Protein AF-A0A3B0WUU1-F1 (afdb_monomer_lite)

Structure (mmCIF, N/CA/C/O backbone):
data_AF-A0A3B0WUU1-F1
#
_entry.id   AF-A0A3B0WUU1-F1
#
loop_
_atom_site.group_PDB
_atom_site.id
_atom_site.type_symbol
_atom_site.label_atom_id
_atom_site.label_alt_id
_atom_site.label_comp_id
_atom_site.label_asym_id
_atom_site.label_entity_id
_atom_site.label_seq_id
_atom_site.pdbx_PDB_ins_code
_atom_site.Cartn_x
_atom_site.Cartn_y
_atom_site.Cartn_z
_atom_site.occupancy
_atom_site.B_iso_or_equiv
_atom_site.auth_seq_id
_atom_site.auth_comp_id
_atom_site.auth_asym_id
_atom_site.auth_atom_id
_atom_site.pdbx_PDB_model_num
ATOM 1 N N . MET A 1 1 ? 50.702 0.657 -38.580 1.00 38.56 1 MET A N 1
ATOM 2 C CA . MET A 1 1 ? 49.258 0.958 -38.664 1.00 38.56 1 MET A CA 1
ATOM 3 C C . MET A 1 1 ? 48.581 -0.228 -39.331 1.00 38.56 1 MET A C 1
ATOM 5 O O . MET A 1 1 ? 48.790 -0.427 -40.517 1.00 38.56 1 MET A O 1
ATOM 9 N N . ALA A 1 2 ? 47.889 -1.072 -38.565 1.00 33.62 2 ALA A N 1
ATOM 10 C CA . ALA A 1 2 ? 47.258 -2.291 -39.070 1.00 33.62 2 ALA A CA 1
ATOM 11 C C . ALA A 1 2 ? 45.758 -2.237 -38.767 1.00 33.62 2 ALA A C 1
ATOM 13 O O . ALA A 1 2 ? 45.354 -2.292 -37.608 1.00 33.62 2 ALA A O 1
ATOM 14 N N . ASN A 1 3 ? 44.953 -2.089 -39.818 1.00 37.38 3 ASN A N 1
ATOM 15 C CA . ASN A 1 3 ? 43.499 -2.184 -39.768 1.00 37.38 3 ASN A CA 1
ATOM 16 C C . ASN A 1 3 ? 43.127 -3.660 -39.957 1.00 37.38 3 ASN A C 1
ATOM 18 O O . ASN A 1 3 ? 43.369 -4.219 -41.024 1.00 37.38 3 ASN A O 1
ATOM 22 N N . THR A 1 4 ? 42.566 -4.299 -38.931 1.00 36.41 4 THR A N 1
ATOM 23 C CA . THR A 1 4 ? 41.996 -5.651 -39.032 1.00 36.41 4 THR A CA 1
ATOM 24 C C . THR A 1 4 ? 40.506 -5.579 -38.724 1.00 36.41 4 THR A C 1
ATOM 26 O O . THR A 1 4 ? 40.070 -5.597 -37.576 1.00 36.41 4 THR A O 1
ATOM 29 N N . THR A 1 5 ? 39.700 -5.464 -39.774 1.00 40.75 5 THR A N 1
ATOM 30 C CA . THR A 1 5 ? 38.253 -5.665 -39.718 1.00 40.75 5 THR A CA 1
ATOM 31 C C . THR A 1 5 ? 37.976 -7.159 -39.560 1.00 40.75 5 THR A C 1
ATOM 33 O O . THR A 1 5 ? 38.035 -7.926 -40.518 1.00 40.75 5 THR A O 1
ATOM 36 N N . LYS A 1 6 ? 37.679 -7.592 -38.330 1.00 39.88 6 LYS A N 1
ATOM 37 C CA . LYS A 1 6 ? 37.061 -8.899 -38.075 1.00 39.88 6 LYS A CA 1
ATOM 38 C C . LYS A 1 6 ? 35.627 -8.864 -38.605 1.00 39.88 6 LYS A C 1
ATOM 40 O O . LYS A 1 6 ? 34.750 -8.279 -37.978 1.00 39.88 6 LYS A O 1
ATOM 45 N N . LYS A 1 7 ? 35.409 -9.480 -39.766 1.00 36.78 7 LYS A N 1
ATOM 46 C CA . LYS A 1 7 ? 34.086 -9.906 -40.231 1.00 36.78 7 LYS A CA 1
ATOM 47 C C . LYS A 1 7 ? 33.661 -11.066 -39.327 1.00 36.78 7 LYS A C 1
ATOM 49 O O . LYS A 1 7 ? 34.278 -12.124 -39.363 1.00 36.78 7 LYS A O 1
ATOM 54 N N . THR A 1 8 ? 32.696 -10.838 -38.446 1.00 39.19 8 THR A N 1
ATOM 55 C CA . THR A 1 8 ? 31.992 -11.922 -37.759 1.00 39.19 8 THR A CA 1
ATOM 56 C C . THR A 1 8 ? 30.967 -12.472 -38.735 1.00 39.19 8 THR A C 1
ATOM 58 O O . THR A 1 8 ? 30.037 -11.759 -39.106 1.00 39.19 8 THR A O 1
ATOM 61 N N . ASP A 1 9 ? 31.194 -13.698 -39.198 1.00 38.19 9 ASP A N 1
ATOM 62 C CA . ASP A 1 9 ? 30.239 -14.454 -40.000 1.00 38.19 9 ASP A CA 1
ATOM 63 C C . ASP A 1 9 ? 28.966 -14.682 -39.171 1.00 38.19 9 ASP A C 1
ATOM 65 O O . ASP A 1 9 ? 28.981 -15.394 -38.164 1.00 38.19 9 ASP A O 1
ATOM 69 N N . ASP A 1 10 ? 27.872 -14.032 -39.572 1.00 42.91 10 ASP A N 1
ATOM 70 C CA . ASP A 1 10 ? 26.540 -14.267 -39.021 1.00 42.91 10 ASP A CA 1
ATOM 71 C C . ASP A 1 10 ? 26.070 -15.661 -39.454 1.00 42.91 10 ASP A C 1
ATOM 73 O O . ASP A 1 10 ? 25.758 -15.909 -40.623 1.00 42.91 10 ASP A O 1
ATOM 77 N N . VAL A 1 11 ? 26.019 -16.587 -38.495 1.00 49.75 11 VAL A N 1
ATOM 78 C CA . VAL A 1 11 ? 25.409 -17.909 -38.671 1.00 49.75 11 VAL A CA 1
ATOM 79 C C . VAL A 1 11 ? 23.914 -17.701 -38.913 1.00 49.75 11 VAL A C 1
ATOM 81 O O . VAL A 1 11 ? 23.156 -17.382 -37.999 1.00 49.75 11 VAL A O 1
ATOM 84 N N . THR A 1 12 ? 23.487 -17.843 -40.165 1.00 52.44 12 THR A N 1
ATOM 85 C CA . THR A 1 12 ? 22.083 -17.731 -40.563 1.00 52.44 12 THR A CA 1
ATOM 86 C C . THR A 1 12 ? 21.383 -19.054 -40.268 1.00 52.44 12 THR A C 1
ATOM 88 O O . THR A 1 12 ? 21.635 -20.066 -40.919 1.00 52.44 12 THR A O 1
ATOM 91 N N . GLU A 1 13 ? 20.512 -19.065 -39.258 1.00 55.19 13 GLU A N 1
ATOM 92 C CA . GLU A 1 13 ? 19.633 -20.203 -38.981 1.00 55.19 13 GLU A CA 1
ATOM 93 C C . GLU A 1 13 ? 18.632 -20.359 -40.145 1.00 55.19 13 GLU A C 1
ATOM 95 O O . GLU A 1 13 ? 17.898 -19.427 -40.487 1.00 55.19 13 GLU A O 1
ATOM 100 N N . LEU A 1 14 ? 18.631 -21.530 -40.791 1.00 58.19 14 LEU A N 1
ATOM 101 C CA . LEU A 1 14 ? 17.761 -21.857 -41.925 1.00 58.19 14 LEU A CA 1
ATOM 102 C C . LEU A 1 14 ? 16.605 -22.746 -41.459 1.00 58.19 14 LEU A C 1
ATOM 104 O O . LEU A 1 14 ? 16.815 -23.712 -40.723 1.00 58.19 14 LEU A O 1
ATOM 108 N N . VAL A 1 15 ? 15.390 -22.461 -41.933 1.00 57.50 15 VAL A N 1
ATOM 109 C CA . VAL A 1 15 ? 14.203 -23.293 -41.679 1.00 57.50 15 VAL A CA 1
ATOM 110 C C . VAL A 1 15 ? 13.826 -24.017 -42.970 1.00 57.50 15 VAL A C 1
ATOM 112 O O . VAL A 1 15 ? 13.717 -23.400 -44.029 1.00 57.50 15 VAL A O 1
ATOM 115 N N . LYS A 1 16 ? 13.640 -25.340 -42.898 1.00 51.84 16 LYS A N 1
ATOM 116 C CA . LYS A 1 16 ? 13.262 -26.169 -44.050 1.00 51.84 16 LYS A CA 1
ATOM 117 C C . LYS A 1 16 ? 11.743 -26.163 -44.220 1.00 51.84 16 LYS A C 1
ATOM 119 O O . LYS A 1 16 ? 11.036 -26.750 -43.402 1.00 51.84 16 LYS A O 1
ATOM 124 N N . VAL A 1 17 ? 11.251 -25.558 -45.299 1.00 51.69 17 VAL A N 1
ATOM 125 C CA . VAL A 1 17 ? 9.830 -25.585 -45.680 1.00 51.69 17 VAL A CA 1
ATOM 126 C C . VAL A 1 17 ? 9.723 -26.155 -47.088 1.00 51.69 17 VAL A C 1
ATOM 128 O O . VAL A 1 17 ? 10.339 -25.644 -48.015 1.00 51.69 17 VAL A O 1
ATOM 131 N N . GLY A 1 18 ? 8.982 -27.253 -47.257 1.00 58.16 18 GLY A N 1
ATOM 132 C CA . GLY A 1 18 ? 8.620 -27.771 -48.585 1.00 58.16 18 GLY A CA 1
ATOM 133 C C . GLY A 1 18 ? 9.771 -28.197 -49.512 1.00 58.16 18 GLY A C 1
ATOM 134 O O . GLY A 1 18 ? 9.517 -28.442 -50.682 1.00 58.16 18 GLY A O 1
ATOM 135 N N . GLY A 1 19 ? 11.009 -28.310 -49.019 1.00 60.81 19 GLY A N 1
ATOM 136 C CA . GLY A 1 19 ? 12.179 -28.712 -49.814 1.00 60.81 19 GLY A CA 1
ATOM 137 C C . GLY A 1 19 ? 13.221 -27.612 -50.027 1.00 60.81 19 GLY A C 1
ATOM 138 O O . GLY A 1 19 ? 14.356 -27.939 -50.361 1.00 60.81 19 GLY A O 1
ATOM 139 N N . GLU A 1 20 ? 12.895 -26.352 -49.735 1.00 5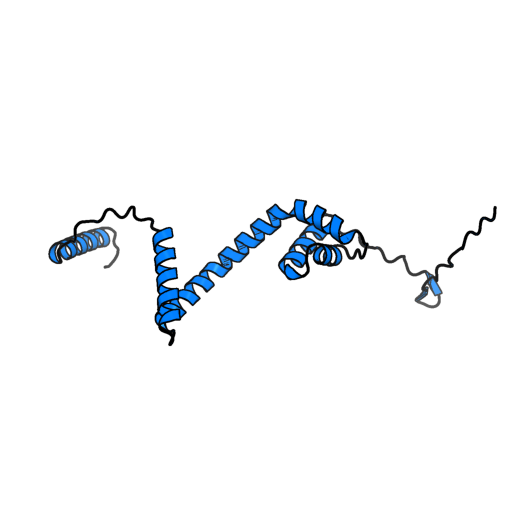6.50 20 GLU A N 1
ATOM 140 C CA . GLU A 1 20 ? 13.831 -25.227 -49.819 1.00 56.50 20 GLU A CA 1
ATOM 141 C C . GLU A 1 20 ? 14.247 -24.739 -48.420 1.00 56.50 20 GLU A C 1
ATOM 143 O O . GLU A 1 20 ? 13.465 -24.755 -47.462 1.00 56.50 20 GLU A O 1
ATOM 148 N N . LEU A 1 21 ? 15.523 -24.360 -48.291 1.00 53.62 21 LEU A N 1
ATOM 149 C CA . LEU A 1 21 ? 16.089 -23.754 -47.087 1.00 53.62 21 LEU A CA 1
ATOM 150 C C . LEU A 1 21 ? 15.992 -22.238 -47.229 1.00 53.62 21 LEU A C 1
ATOM 152 O O . LEU A 1 21 ? 16.750 -21.638 -47.990 1.00 53.62 21 LEU A O 1
ATOM 156 N N . LEU A 1 22 ? 15.064 -21.630 -46.497 1.00 62.59 22 LEU A N 1
ATOM 157 C CA . LEU A 1 22 ? 14.897 -20.181 -46.491 1.00 62.59 22 LEU A CA 1
ATOM 158 C C . LEU A 1 22 ? 15.573 -19.572 -45.253 1.00 62.59 22 LEU A C 1
ATOM 160 O O . LEU A 1 22 ? 15.521 -20.172 -44.170 1.00 62.59 22 LEU A O 1
ATOM 164 N N . PRO A 1 23 ? 16.202 -18.387 -45.388 1.00 58.84 23 PRO A N 1
ATOM 165 C CA . PRO A 1 23 ? 16.693 -17.629 -44.245 1.00 58.84 23 PRO A CA 1
ATOM 166 C C . PRO A 1 23 ? 15.519 -17.300 -43.327 1.00 58.84 23 PRO A C 1
ATOM 168 O O . PRO A 1 23 ? 14.503 -16.763 -43.775 1.00 58.84 23 PRO A O 1
ATOM 171 N N . MET A 1 24 ? 15.646 -17.653 -42.045 1.00 51.88 24 MET A N 1
ATOM 172 C CA . MET A 1 24 ? 14.625 -17.323 -41.059 1.00 51.88 24 MET A CA 1
ATOM 173 C C . MET A 1 24 ? 14.435 -15.797 -41.057 1.00 51.88 24 MET A C 1
ATOM 175 O O . MET A 1 24 ? 15.436 -15.073 -40.990 1.00 51.88 24 MET A O 1
ATOM 179 N N . PRO A 1 25 ? 13.194 -15.277 -41.153 1.00 52.00 25 PRO A N 1
ATOM 180 C CA . PRO A 1 25 ? 12.977 -13.842 -41.058 1.00 52.00 25 PRO A CA 1
ATOM 181 C C . PRO A 1 25 ? 13.584 -13.349 -39.737 1.00 52.00 25 PRO A C 1
ATOM 183 O O . PRO A 1 25 ? 13.479 -14.051 -38.721 1.00 52.00 25 PRO A O 1
ATOM 186 N N . PRO A 1 26 ? 14.261 -12.184 -39.730 1.00 54.88 26 PRO A N 1
ATOM 187 C CA . PRO A 1 26 ? 14.855 -11.654 -38.512 1.00 54.88 26 PRO A CA 1
ATOM 188 C C . PRO A 1 26 ? 13.760 -11.604 -37.453 1.00 54.88 26 PRO A C 1
ATOM 190 O O . PRO A 1 26 ? 12.692 -11.061 -37.726 1.00 54.88 26 PRO A O 1
ATOM 193 N N . LYS A 1 27 ? 14.001 -12.207 -36.275 1.00 51.25 27 LYS A N 1
ATOM 194 C CA . LYS A 1 27 ? 13.063 -12.161 -35.144 1.00 51.25 27 LYS A CA 1
ATOM 195 C C . LYS A 1 27 ? 12.680 -10.702 -34.940 1.00 51.25 27 LYS A C 1
ATOM 197 O O . LYS A 1 27 ? 13.485 -9.928 -34.417 1.00 51.25 27 LYS A O 1
ATOM 202 N N . GLU A 1 28 ? 11.488 -10.326 -35.396 1.00 46.44 28 GLU A N 1
ATOM 203 C CA . GLU A 1 28 ? 10.960 -8.993 -35.195 1.00 46.44 28 GLU A CA 1
ATOM 204 C C . GLU A 1 28 ? 10.907 -8.813 -33.688 1.00 46.44 28 GLU A C 1
ATOM 206 O O . GLU A 1 28 ? 10.099 -9.422 -32.985 1.00 46.44 28 GLU A O 1
ATOM 211 N N . LYS A 1 29 ? 11.830 -8.011 -33.157 1.00 50.94 29 LYS A N 1
ATOM 212 C CA . LYS A 1 29 ? 11.658 -7.443 -31.831 1.00 50.94 29 LYS A CA 1
ATOM 213 C C . LYS A 1 29 ? 10.432 -6.563 -31.978 1.00 50.94 29 LYS A C 1
ATOM 215 O O . LYS A 1 29 ? 10.566 -5.417 -32.400 1.00 50.94 29 LYS A O 1
ATOM 220 N N . THR A 1 30 ? 9.250 -7.123 -31.723 1.00 48.94 30 THR A N 1
ATOM 221 C CA . THR A 1 30 ? 7.987 -6.393 -31.672 1.00 48.94 30 THR A CA 1
ATOM 222 C C . THR A 1 30 ? 8.248 -5.162 -30.826 1.00 48.94 30 THR A C 1
ATOM 224 O O . THR A 1 30 ? 8.473 -5.272 -29.616 1.00 48.94 30 THR A O 1
ATOM 227 N N . ARG A 1 31 ? 8.334 -4.000 -31.478 1.00 48.16 31 ARG A N 1
ATOM 228 C CA . ARG A 1 31 ? 8.438 -2.713 -30.802 1.00 48.16 31 ARG A CA 1
ATOM 229 C C . ARG A 1 31 ? 7.115 -2.542 -30.072 1.00 48.16 31 ARG A C 1
ATOM 231 O O . ARG A 1 31 ? 6.140 -2.101 -30.669 1.00 48.16 31 ARG A O 1
ATOM 238 N N . ARG A 1 32 ? 7.081 -2.971 -28.810 1.00 56.56 32 ARG A N 1
ATOM 239 C CA . ARG A 1 32 ? 5.946 -2.751 -27.913 1.00 56.56 32 ARG A CA 1
ATOM 240 C C . ARG A 1 32 ? 5.641 -1.263 -27.902 1.00 56.56 32 ARG A C 1
ATOM 242 O O . ARG A 1 32 ? 6.570 -0.444 -27.903 1.00 56.56 32 ARG A O 1
ATOM 249 N N . SER A 1 33 ? 4.360 -0.916 -27.932 1.00 58.53 33 SER A N 1
ATOM 250 C CA . SER A 1 33 ? 3.985 0.491 -27.862 1.00 58.53 33 SER A CA 1
ATOM 251 C C . SER A 1 33 ? 4.451 1.065 -26.511 1.00 58.53 33 SER A C 1
ATOM 253 O O . SER A 1 33 ? 4.500 0.332 -25.518 1.00 58.53 33 SER A O 1
ATOM 255 N N . PRO A 1 34 ? 4.825 2.356 -26.427 1.00 64.50 34 PRO A N 1
ATOM 256 C CA . PRO A 1 34 ? 5.289 2.951 -25.170 1.00 64.50 34 PRO A CA 1
ATOM 257 C C . PRO A 1 34 ? 4.322 2.731 -23.995 1.00 64.50 34 PRO A C 1
ATOM 259 O O . PRO A 1 34 ? 4.763 2.531 -22.870 1.00 64.50 34 PRO A O 1
ATOM 262 N N . CYS A 1 35 ? 3.015 2.683 -24.273 1.00 75.50 35 CYS A N 1
ATOM 263 C CA . CYS A 1 35 ? 1.973 2.468 -23.270 1.00 75.50 35 CYS A CA 1
ATOM 264 C C . CYS A 1 35 ? 1.962 1.027 -22.715 1.00 75.50 35 CYS A C 1
ATOM 266 O O . CYS A 1 35 ? 1.781 0.825 -21.518 1.00 75.50 35 CYS A O 1
ATOM 268 N N . GLU A 1 36 ? 2.244 0.019 -23.547 1.00 86.06 36 GLU A N 1
ATOM 269 C CA . GLU A 1 36 ? 2.334 -1.383 -23.106 1.00 86.06 36 GLU A CA 1
ATOM 270 C C . GLU A 1 36 ? 3.554 -1.634 -22.214 1.00 86.06 36 GLU A C 1
ATOM 272 O O . GLU A 1 36 ? 3.480 -2.391 -21.246 1.00 86.06 36 GLU A O 1
ATOM 277 N N . ILE A 1 37 ? 4.689 -0.997 -22.524 1.00 89.25 37 ILE A N 1
ATOM 278 C CA . ILE A 1 37 ? 5.912 -1.118 -21.715 1.00 89.25 37 ILE A CA 1
ATOM 279 C C . ILE A 1 37 ? 5.676 -0.556 -20.312 1.00 89.25 37 ILE A C 1
ATOM 281 O O . ILE A 1 37 ? 6.136 -1.145 -19.334 1.00 89.25 37 ILE A O 1
ATOM 285 N N . ASP A 1 38 ? 4.942 0.549 -20.214 1.00 92.44 38 ASP A N 1
ATOM 286 C CA . ASP A 1 38 ? 4.634 1.205 -18.946 1.00 92.44 38 ASP A CA 1
ATOM 287 C C . ASP A 1 38 ? 3.758 0.323 -18.060 1.00 92.44 38 ASP A C 1
ATOM 289 O O . ASP A 1 38 ? 4.104 0.075 -16.905 1.00 92.44 38 ASP A O 1
ATOM 293 N N . GLN A 1 39 ? 2.688 -0.246 -18.620 1.00 92.56 39 GLN A N 1
ATOM 294 C CA . GLN A 1 39 ? 1.810 -1.168 -17.896 1.00 92.56 39 GLN A CA 1
ATOM 295 C C . GLN A 1 39 ? 2.563 -2.416 -17.419 1.00 92.56 39 GLN A C 1
ATOM 297 O O . GLN A 1 39 ? 2.468 -2.798 -16.250 1.00 92.56 39 GLN A O 1
ATOM 302 N N . LEU A 1 40 ? 3.375 -3.022 -18.292 1.00 93.50 40 LEU A N 1
ATOM 303 C CA . LEU A 1 40 ? 4.202 -4.178 -17.939 1.00 93.50 40 LEU A CA 1
ATOM 304 C C . LEU A 1 40 ? 5.239 -3.834 -16.867 1.00 93.50 40 LEU A C 1
ATOM 306 O O . LEU A 1 40 ? 5.508 -4.649 -15.983 1.00 93.50 40 LEU A O 1
ATOM 310 N N . TYR A 1 41 ? 5.812 -2.631 -16.918 1.00 95.31 41 TYR A N 1
ATOM 311 C CA . TYR A 1 41 ? 6.737 -2.146 -15.902 1.00 95.31 41 TYR A CA 1
ATOM 312 C C . TYR A 1 41 ? 6.052 -1.980 -14.549 1.00 95.31 41 TYR A C 1
ATOM 314 O O . TYR A 1 41 ? 6.560 -2.493 -13.550 1.00 95.31 41 TYR A O 1
ATOM 322 N N . ILE A 1 42 ? 4.903 -1.302 -14.514 1.00 94.50 42 ILE A N 1
ATOM 323 C CA . ILE A 1 42 ? 4.115 -1.088 -13.297 1.00 94.50 42 ILE A CA 1
ATOM 324 C C . ILE A 1 42 ? 3.753 -2.439 -12.679 1.00 94.50 42 ILE A C 1
ATOM 326 O O . ILE A 1 42 ? 4.015 -2.668 -11.498 1.00 94.50 42 ILE A O 1
ATOM 330 N N . GLN A 1 43 ? 3.238 -3.371 -13.482 1.00 94.44 43 GLN A N 1
ATOM 331 C CA . GLN A 1 43 ? 2.877 -4.706 -13.019 1.00 94.44 43 GLN A CA 1
ATOM 332 C C . GLN A 1 43 ? 4.094 -5.477 -12.484 1.00 94.44 43 GLN A C 1
ATOM 334 O O . GLN A 1 43 ? 4.039 -6.041 -11.390 1.00 94.44 43 GLN A O 1
ATOM 339 N N . ALA A 1 44 ? 5.216 -5.473 -13.211 1.00 94.81 44 ALA A N 1
ATOM 340 C CA . ALA A 1 44 ? 6.440 -6.147 -12.785 1.00 94.81 44 ALA A CA 1
ATOM 341 C C . ALA A 1 44 ? 7.008 -5.559 -11.484 1.00 94.81 44 ALA A C 1
ATOM 343 O O . ALA A 1 44 ? 7.485 -6.308 -10.628 1.00 94.81 44 ALA A O 1
ATOM 344 N N . TYR A 1 45 ? 6.946 -4.235 -11.320 1.00 95.56 45 TYR A N 1
ATOM 345 C CA . TYR A 1 45 ? 7.402 -3.555 -10.112 1.00 95.56 45 TYR A CA 1
ATOM 346 C C . TYR A 1 45 ? 6.504 -3.866 -8.910 1.00 95.56 45 TYR A C 1
ATOM 348 O O . TYR A 1 45 ? 7.015 -4.227 -7.852 1.00 95.56 45 TYR A O 1
ATOM 356 N N . LEU A 1 46 ? 5.179 -3.792 -9.075 1.00 93.69 46 LEU A N 1
ATOM 357 C CA . LEU A 1 46 ? 4.219 -4.050 -7.998 1.00 93.69 46 LEU A CA 1
ATOM 358 C C . LEU A 1 46 ? 4.204 -5.516 -7.542 1.00 93.69 46 LEU A C 1
ATOM 360 O O . LEU A 1 46 ? 3.991 -5.778 -6.362 1.00 93.69 46 LEU A O 1
ATOM 364 N N . ASN A 1 47 ? 4.467 -6.470 -8.438 1.00 93.38 47 ASN A N 1
ATOM 365 C CA . ASN A 1 47 ? 4.515 -7.893 -8.088 1.00 93.38 47 ASN A CA 1
ATOM 366 C C . ASN A 1 47 ? 5.757 -8.271 -7.266 1.00 93.38 47 ASN A C 1
ATOM 368 O O . ASN A 1 47 ? 5.720 -9.221 -6.486 1.00 93.38 47 ASN A O 1
ATOM 372 N N . ALA A 1 48 ? 6.879 -7.572 -7.457 1.00 91.25 48 ALA A N 1
ATOM 373 C CA . ALA A 1 48 ? 8.136 -7.901 -6.792 1.00 91.25 48 ALA A CA 1
ATOM 374 C C . ALA A 1 48 ? 8.978 -6.648 -6.478 1.00 91.25 48 ALA A C 1
ATOM 376 O O . ALA A 1 48 ? 10.098 -6.513 -6.984 1.00 91.25 48 ALA A O 1
ATOM 377 N N . PRO A 1 49 ? 8.495 -5.746 -5.600 1.00 89.62 49 PRO A N 1
ATOM 378 C CA . PRO A 1 49 ? 9.151 -4.461 -5.342 1.00 89.62 49 PRO A CA 1
ATOM 379 C C . PRO A 1 49 ? 10.560 -4.624 -4.753 1.00 89.62 49 PRO A C 1
ATOM 381 O O . PRO A 1 49 ? 11.462 -3.845 -5.063 1.00 89.62 49 PRO A O 1
ATOM 384 N N . HIS A 1 50 ? 10.788 -5.693 -3.982 1.00 90.88 50 HIS A N 1
ATOM 385 C CA . HIS A 1 50 ? 12.086 -6.043 -3.394 1.00 90.88 50 HIS A CA 1
ATOM 386 C C . HIS A 1 50 ? 13.180 -6.334 -4.438 1.00 90.88 50 HIS A C 1
ATOM 388 O O . HIS A 1 50 ? 14.363 -6.196 -4.139 1.00 90.88 50 HIS A O 1
ATOM 394 N N . ARG A 1 51 ? 12.816 -6.706 -5.676 1.00 90.69 51 ARG A N 1
ATOM 395 C CA . ARG A 1 51 ? 13.779 -6.944 -6.770 1.00 90.69 51 ARG A CA 1
ATOM 396 C C . ARG A 1 51 ? 14.287 -5.648 -7.407 1.00 90.69 51 ARG A C 1
ATOM 398 O O . ARG A 1 51 ? 15.272 -5.658 -8.145 1.00 90.69 51 ARG A O 1
ATOM 405 N N . GLY A 1 52 ? 13.631 -4.527 -7.115 1.00 92.31 52 GLY A N 1
ATOM 406 C CA . GLY A 1 52 ? 14.051 -3.194 -7.519 1.00 92.31 52 GLY A CA 1
ATOM 407 C C . GLY A 1 52 ? 13.725 -2.814 -8.968 1.00 92.31 52 GLY A C 1
ATOM 408 O O . GLY A 1 52 ? 13.352 -3.623 -9.819 1.00 92.31 52 GLY A O 1
ATOM 409 N N . LYS A 1 53 ? 13.915 -1.521 -9.253 1.00 94.31 53 LYS A N 1
ATOM 410 C CA . LYS A 1 53 ? 13.521 -0.851 -10.508 1.00 94.31 53 LYS A CA 1
ATOM 411 C C . LYS A 1 53 ? 14.189 -1.444 -11.753 1.00 94.31 53 LYS A C 1
ATOM 413 O O . LYS A 1 53 ? 13.561 -1.540 -12.801 1.00 94.31 53 LYS A O 1
ATOM 418 N N . ALA A 1 54 ? 15.451 -1.858 -11.632 1.00 93.50 54 ALA A N 1
ATOM 419 C CA . ALA A 1 54 ? 16.209 -2.445 -12.736 1.00 93.50 54 ALA A CA 1
ATOM 420 C C . ALA A 1 54 ? 15.655 -3.813 -13.157 1.00 93.50 54 ALA A C 1
ATOM 422 O O . ALA A 1 54 ? 15.602 -4.116 -14.346 1.00 93.50 54 ALA A O 1
ATOM 423 N N . SER A 1 55 ? 15.222 -4.630 -12.188 1.00 93.62 55 SER A N 1
ATOM 424 C CA . SER A 1 55 ? 14.598 -5.920 -12.482 1.00 93.62 55 SER A CA 1
ATOM 425 C C . SER A 1 55 ? 13.255 -5.722 -13.177 1.00 93.62 55 SER A C 1
ATOM 427 O O . SER A 1 55 ? 13.003 -6.381 -14.177 1.00 93.62 55 SER A O 1
ATOM 429 N N . ALA A 1 56 ? 12.424 -4.792 -12.695 1.00 94.06 56 ALA A N 1
ATOM 430 C CA . ALA A 1 56 ? 11.140 -4.482 -13.323 1.00 94.06 56 ALA A CA 1
ATOM 431 C C . ALA A 1 56 ? 11.310 -3.961 -14.761 1.00 94.06 56 ALA A C 1
ATOM 433 O O . ALA A 1 56 ? 10.595 -4.394 -15.661 1.00 94.06 56 ALA A O 1
ATOM 434 N N . PHE A 1 57 ? 12.312 -3.106 -14.999 1.00 94.31 57 PHE A N 1
ATOM 435 C CA . PHE A 1 57 ? 12.648 -2.617 -16.339 1.00 94.31 57 PHE A CA 1
ATOM 436 C C . PHE A 1 57 ? 13.011 -3.759 -17.291 1.00 94.31 57 PHE A C 1
ATOM 438 O O . PHE A 1 57 ? 12.434 -3.851 -18.369 1.00 94.31 57 PHE A O 1
ATOM 445 N N . ARG A 1 58 ? 13.906 -4.663 -16.872 1.00 93.81 58 ARG A N 1
ATOM 446 C CA . ARG A 1 58 ? 14.303 -5.838 -17.667 1.00 93.81 58 ARG A CA 1
ATOM 447 C C . ARG A 1 58 ? 13.114 -6.727 -18.009 1.00 93.81 58 ARG A C 1
ATOM 449 O O . ARG A 1 58 ? 13.012 -7.190 -19.138 1.00 93.81 58 ARG A O 1
ATOM 456 N N . THR A 1 59 ? 12.206 -6.943 -17.061 1.00 92.69 59 THR A N 1
ATOM 457 C CA . THR A 1 59 ? 10.989 -7.732 -17.295 1.00 92.69 59 THR A CA 1
ATOM 458 C C . THR A 1 59 ? 10.059 -7.057 -18.308 1.00 92.69 59 THR A C 1
ATOM 460 O O . THR A 1 59 ? 9.501 -7.729 -19.173 1.00 92.69 59 THR A O 1
ATOM 463 N N . ALA A 1 60 ? 9.911 -5.732 -18.237 1.00 91.38 60 ALA A N 1
ATOM 464 C CA . ALA A 1 60 ? 9.009 -4.980 -19.107 1.00 91.38 60 ALA A CA 1
ATOM 465 C C . ALA A 1 60 ? 9.528 -4.825 -20.544 1.00 91.38 60 ALA A C 1
ATOM 467 O O . ALA A 1 60 ? 8.753 -4.914 -21.498 1.00 91.38 60 ALA A O 1
ATOM 468 N N . THR A 1 61 ? 10.834 -4.607 -20.714 1.00 89.31 61 THR A N 1
ATOM 469 C CA . THR A 1 61 ? 11.444 -4.304 -22.021 1.00 89.31 61 THR A CA 1
ATOM 470 C C . THR A 1 61 ? 12.182 -5.483 -22.648 1.00 89.31 61 THR A C 1
ATOM 472 O O . THR A 1 61 ? 12.413 -5.480 -23.854 1.00 89.31 61 THR A O 1
ATOM 475 N N . GLY A 1 62 ? 12.575 -6.483 -21.854 1.00 87.12 62 GLY A N 1
ATOM 476 C CA . GLY A 1 62 ? 13.493 -7.544 -22.277 1.00 87.12 62 GLY A CA 1
ATOM 477 C C . GLY A 1 62 ? 14.947 -7.079 -22.441 1.00 87.12 62 GLY A C 1
ATOM 478 O O . GLY A 1 62 ? 15.787 -7.865 -22.877 1.00 87.12 62 GLY A O 1
ATOM 479 N N . ASP A 1 63 ? 15.266 -5.822 -22.109 1.00 85.12 63 ASP A N 1
ATOM 480 C CA . ASP A 1 63 ? 16.600 -5.253 -22.296 1.00 85.12 63 ASP A CA 1
ATOM 481 C C . ASP A 1 63 ? 17.527 -5.583 -21.116 1.00 85.12 63 ASP A C 1
ATOM 483 O O . ASP A 1 63 ? 17.354 -5.082 -20.004 1.00 85.12 63 ASP A O 1
ATOM 487 N N . MET A 1 64 ? 18.551 -6.403 -21.378 1.00 86.38 64 MET A N 1
ATOM 488 C CA . MET A 1 64 ? 19.580 -6.805 -20.408 1.00 86.38 64 MET A CA 1
ATOM 489 C C . MET A 1 64 ? 20.779 -5.847 -20.343 1.00 86.38 64 MET A C 1
ATOM 491 O O . MET A 1 64 ? 21.807 -6.178 -19.752 1.00 86.38 64 MET A O 1
ATOM 495 N N . SER A 1 65 ? 20.646 -4.651 -20.914 1.00 84.38 65 SER A N 1
ATOM 496 C CA . SER A 1 65 ? 21.658 -3.600 -20.897 1.00 84.38 65 SER A CA 1
ATOM 497 C C . SER A 1 65 ? 22.239 -3.331 -19.494 1.00 84.38 65 SER A C 1
ATOM 499 O O . SER A 1 65 ? 21.507 -3.327 -18.489 1.00 84.38 65 SER A O 1
ATOM 501 N N . PRO A 1 66 ? 23.549 -3.018 -19.394 1.00 86.56 66 PRO A N 1
ATOM 502 C CA . PRO A 1 66 ? 24.163 -2.584 -18.138 1.00 86.56 66 PRO A CA 1
ATOM 503 C C . PRO A 1 66 ? 23.533 -1.286 -17.600 1.00 86.56 66 PRO A C 1
ATOM 505 O O . PRO A 1 66 ? 23.556 -1.041 -16.393 1.00 86.56 66 PRO A O 1
ATOM 508 N N . TYR A 1 67 ? 22.885 -0.496 -18.463 1.00 89.75 67 TYR A N 1
ATOM 509 C CA . TYR A 1 67 ? 22.209 0.755 -18.110 1.00 89.75 67 TYR A CA 1
ATOM 510 C C . TYR A 1 67 ? 20.779 0.565 -17.577 1.00 89.75 67 TYR A C 1
ATOM 512 O O . TYR A 1 67 ? 20.107 1.550 -17.262 1.00 89.75 67 TYR A O 1
ATOM 520 N N . ALA A 1 68 ? 20.304 -0.677 -17.410 1.00 90.19 68 ALA A N 1
ATOM 521 C CA . ALA A 1 68 ? 18.958 -0.977 -16.906 1.00 90.19 68 ALA A CA 1
ATOM 522 C C . ALA A 1 68 ? 18.646 -0.321 -15.547 1.00 90.19 68 ALA A C 1
ATOM 524 O O . ALA A 1 68 ? 17.492 -0.014 -15.258 1.00 90.19 68 ALA A O 1
ATOM 525 N N . ARG A 1 69 ? 19.663 -0.069 -14.708 1.00 90.25 69 ARG A N 1
ATOM 526 C CA . ARG A 1 69 ? 19.489 0.663 -13.440 1.00 90.25 69 ARG A CA 1
ATOM 527 C C . ARG A 1 69 ? 19.063 2.110 -13.665 1.00 90.25 69 ARG A C 1
ATOM 529 O O . ARG A 1 69 ? 18.083 2.548 -13.069 1.00 90.25 69 ARG A O 1
ATOM 536 N N . GLN A 1 70 ? 19.778 2.825 -14.530 1.00 93.38 70 GLN A N 1
ATOM 537 C CA . GLN A 1 70 ? 19.481 4.219 -14.848 1.00 93.38 70 GLN A CA 1
ATOM 538 C C . GLN A 1 70 ? 18.143 4.327 -15.584 1.00 93.38 70 GLN A C 1
ATOM 540 O O . GLN A 1 70 ? 17.254 5.042 -15.129 1.00 93.38 70 GLN A O 1
ATOM 545 N N . ARG A 1 71 ? 17.957 3.536 -16.648 1.00 91.25 71 ARG A N 1
ATOM 546 C CA . ARG A 1 71 ? 16.714 3.514 -17.437 1.00 91.25 71 ARG A CA 1
ATOM 547 C C . ARG A 1 71 ? 15.497 3.131 -16.604 1.00 91.25 71 ARG A C 1
ATOM 549 O O . ARG A 1 71 ? 14.453 3.767 -16.704 1.00 91.25 71 ARG A O 1
ATOM 556 N N . GLY A 1 72 ? 15.642 2.139 -15.727 1.00 92.50 72 GLY A N 1
ATOM 557 C CA . GLY A 1 72 ? 14.596 1.767 -14.784 1.00 92.50 72 GLY A CA 1
ATOM 558 C C . GLY A 1 72 ? 14.267 2.885 -13.797 1.00 92.50 72 GLY A C 1
ATOM 559 O O . GLY A 1 72 ? 13.111 3.013 -13.415 1.00 92.50 72 GLY A O 1
ATOM 560 N N . SER A 1 73 ? 15.240 3.711 -13.398 1.00 93.81 73 SER A N 1
ATOM 561 C CA . SER A 1 73 ? 14.992 4.875 -12.539 1.00 93.81 73 SER A CA 1
ATOM 562 C C . SER A 1 73 ? 14.275 6.007 -13.276 1.00 93.81 73 SER A C 1
ATOM 564 O O . SER A 1 73 ? 13.345 6.582 -12.717 1.00 93.81 73 SER A O 1
ATOM 566 N N . GLU A 1 74 ? 14.671 6.298 -14.517 1.00 93.44 74 GLU A N 1
ATOM 567 C CA . GLU A 1 74 ? 14.008 7.280 -15.390 1.00 93.44 74 GLU A CA 1
ATOM 568 C C . GLU A 1 74 ? 12.540 6.895 -15.621 1.00 93.44 74 GLU A C 1
ATOM 570 O O . GLU A 1 74 ? 11.634 7.700 -15.401 1.00 93.44 74 GLU A O 1
ATOM 575 N N . LEU A 1 75 ? 12.300 5.630 -15.983 1.00 92.88 75 LEU A N 1
ATOM 576 C CA . LEU A 1 75 ? 10.958 5.100 -16.200 1.00 92.88 75 LEU A CA 1
ATOM 577 C C . LEU A 1 75 ? 10.116 5.142 -14.920 1.00 92.88 75 LEU A C 1
ATOM 579 O O . LEU A 1 75 ? 8.967 5.576 -14.945 1.00 92.88 75 LEU A O 1
ATOM 583 N N . HIS A 1 76 ? 10.706 4.757 -13.786 1.00 95.44 76 HIS A N 1
ATOM 584 C CA . HIS A 1 76 ? 10.025 4.800 -12.497 1.00 95.44 76 HIS A CA 1
ATOM 585 C C . HIS A 1 76 ? 9.622 6.214 -12.094 1.00 95.44 76 HIS A C 1
ATOM 587 O O . HIS A 1 76 ? 8.526 6.405 -11.591 1.00 95.44 76 HIS A O 1
ATOM 593 N N . ALA A 1 77 ? 10.500 7.202 -12.282 1.00 95.00 77 ALA A N 1
ATOM 594 C CA . ALA A 1 77 ? 10.205 8.584 -11.917 1.00 95.00 77 ALA A CA 1
ATOM 595 C C . ALA A 1 77 ? 8.992 9.118 -12.692 1.00 95.00 77 ALA A C 1
ATOM 597 O O . ALA A 1 77 ? 8.139 9.782 -12.111 1.00 95.00 77 ALA A O 1
ATOM 598 N N . ARG A 1 78 ? 8.884 8.762 -13.978 1.00 93.75 78 ARG A N 1
ATOM 599 C CA . ARG A 1 78 ? 7.740 9.121 -14.820 1.00 93.75 78 ARG A CA 1
ATOM 600 C C . ARG A 1 78 ? 6.440 8.438 -14.383 1.00 93.75 78 ARG A C 1
ATOM 602 O O . ARG A 1 78 ? 5.400 9.083 -14.390 1.00 93.75 78 ARG A O 1
ATOM 609 N N . LEU A 1 79 ? 6.501 7.161 -14.006 1.00 94.44 79 LEU A N 1
ATOM 610 C CA . LEU A 1 79 ? 5.324 6.349 -13.658 1.00 94.44 79 LEU A CA 1
ATOM 611 C C . LEU A 1 79 ? 4.982 6.355 -12.159 1.00 94.44 79 LEU A C 1
ATOM 613 O O . LEU A 1 79 ? 3.976 5.781 -11.754 1.00 94.44 79 LEU A O 1
ATOM 617 N N . ALA A 1 80 ? 5.790 7.003 -11.318 1.00 93.25 80 ALA A N 1
ATOM 618 C CA . ALA A 1 80 ? 5.593 7.034 -9.870 1.00 93.25 80 ALA A CA 1
ATOM 619 C C . ALA A 1 80 ? 4.193 7.516 -9.438 1.00 93.25 80 ALA A C 1
ATOM 621 O O . ALA A 1 80 ? 3.635 6.895 -8.532 1.00 93.25 80 ALA A O 1
ATOM 622 N N . PRO A 1 81 ? 3.587 8.555 -10.053 1.00 93.50 81 PRO A N 1
ATOM 623 C CA . PRO A 1 81 ? 2.228 8.966 -9.700 1.00 93.50 81 PRO A CA 1
ATOM 624 C C . PRO A 1 81 ? 1.200 7.851 -9.925 1.00 93.50 81 PRO A C 1
ATOM 626 O O . PRO A 1 81 ? 0.399 7.571 -9.041 1.00 93.50 81 PRO A O 1
ATOM 629 N N . GLU A 1 82 ? 1.272 7.163 -11.064 1.00 92.75 82 GLU A N 1
ATOM 630 C CA . GLU A 1 82 ? 0.356 6.075 -11.422 1.00 92.75 82 GLU A CA 1
ATOM 631 C C . GLU A 1 82 ? 0.548 4.849 -10.519 1.00 92.75 82 GLU A C 1
ATOM 633 O O . GLU A 1 82 ? -0.417 4.285 -10.009 1.00 92.75 82 GLU A O 1
ATOM 638 N N . ILE A 1 83 ? 1.804 4.490 -10.228 1.00 93.50 83 ILE A N 1
ATOM 639 C CA . ILE A 1 83 ? 2.143 3.432 -9.265 1.00 93.50 83 ILE A CA 1
ATOM 640 C C . ILE A 1 83 ? 1.541 3.743 -7.889 1.00 93.50 83 ILE A C 1
ATOM 642 O O . ILE A 1 83 ? 0.988 2.850 -7.246 1.00 93.50 83 ILE A O 1
ATOM 646 N N . ASN A 1 84 ? 1.632 4.996 -7.436 1.00 92.50 84 ASN A N 1
ATOM 647 C CA . ASN A 1 84 ? 1.094 5.415 -6.144 1.00 92.50 84 ASN A CA 1
ATOM 648 C C . ASN A 1 84 ? -0.436 5.345 -6.100 1.00 92.50 84 ASN A C 1
ATOM 650 O O . ASN A 1 84 ? -0.978 4.901 -5.091 1.00 92.50 84 ASN A O 1
ATOM 654 N N . GLU A 1 85 ? -1.132 5.748 -7.162 1.00 91.19 85 GLU A N 1
ATOM 655 C CA . GLU A 1 85 ? -2.595 5.642 -7.220 1.00 91.19 85 GLU A CA 1
ATOM 656 C C . GLU A 1 85 ? -3.060 4.181 -7.208 1.00 91.19 85 GLU A C 1
ATOM 658 O O . GLU A 1 85 ? -3.904 3.815 -6.391 1.00 91.19 85 GLU A O 1
ATOM 663 N N . ILE A 1 86 ? -2.420 3.307 -7.992 1.00 90.25 86 ILE A N 1
ATOM 664 C CA . ILE A 1 86 ? -2.723 1.867 -7.980 1.00 90.25 86 ILE A CA 1
ATOM 665 C C . ILE A 1 86 ? -2.459 1.258 -6.593 1.00 90.25 86 ILE A C 1
ATOM 667 O O . ILE A 1 86 ? -3.219 0.409 -6.123 1.00 90.25 86 ILE A O 1
ATOM 671 N N . LEU A 1 87 ? -1.387 1.674 -5.910 1.00 88.88 87 LEU A N 1
ATOM 672 C CA . LEU A 1 87 ? -1.103 1.221 -4.546 1.00 88.88 87 LEU A CA 1
ATOM 673 C C . LEU A 1 87 ? -2.175 1.680 -3.557 1.00 88.88 87 LEU A C 1
ATOM 675 O O . LEU A 1 87 ? -2.610 0.870 -2.742 1.00 88.88 87 LEU A O 1
ATOM 679 N N . LYS A 1 88 ? -2.624 2.937 -3.633 1.00 87.81 88 LYS A N 1
ATOM 680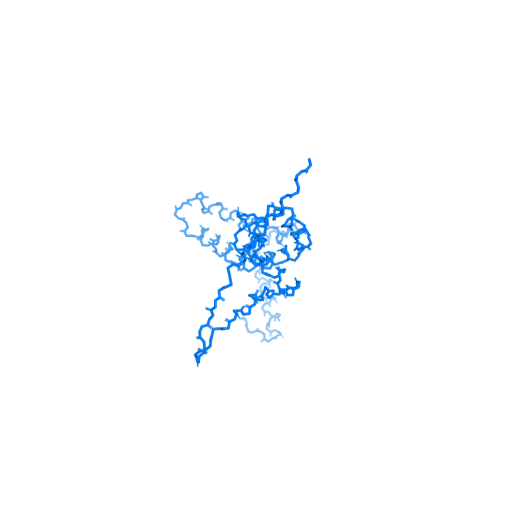 C CA . LYS A 1 88 ? -3.708 3.444 -2.780 1.00 87.81 88 LYS A CA 1
ATOM 681 C C . LYS A 1 88 ? -4.992 2.648 -2.987 1.00 87.81 88 LYS A C 1
ATOM 683 O O . LYS A 1 88 ? -5.591 2.217 -2.007 1.00 87.81 88 LYS A O 1
ATOM 688 N N . GLU A 1 89 ? -5.380 2.408 -4.237 1.00 86.56 89 GLU A N 1
ATOM 689 C CA . GLU A 1 89 ? -6.584 1.644 -4.570 1.00 86.56 89 GLU A CA 1
ATOM 690 C C . GLU A 1 89 ? -6.509 0.211 -4.022 1.00 86.56 89 GLU A C 1
ATOM 692 O O . GLU A 1 89 ? -7.418 -0.251 -3.330 1.00 86.56 89 GLU A O 1
ATOM 697 N N . LYS A 1 90 ? -5.372 -0.469 -4.223 1.00 84.19 90 LYS A N 1
ATOM 698 C CA . LYS A 1 90 ? -5.146 -1.808 -3.662 1.00 84.19 90 LYS A CA 1
ATOM 699 C C . LYS A 1 90 ? -5.142 -1.816 -2.135 1.00 84.19 90 LYS A C 1
ATOM 701 O O . LYS A 1 90 ? -5.676 -2.747 -1.540 1.00 84.19 90 LYS A O 1
ATOM 706 N N . MET A 1 91 ? -4.561 -0.801 -1.494 1.00 82.94 91 MET A N 1
ATOM 707 C CA . MET A 1 91 ? -4.571 -0.688 -0.034 1.00 82.94 91 MET A CA 1
ATOM 708 C C . MET A 1 91 ? -5.989 -0.515 0.506 1.00 82.94 91 MET A C 1
ATOM 710 O O . MET A 1 91 ? -6.338 -1.193 1.466 1.00 82.94 91 MET A O 1
ATOM 714 N N . LEU A 1 92 ? -6.817 0.323 -0.124 1.00 78.19 92 LEU A N 1
ATOM 715 C CA . LEU A 1 92 ? -8.222 0.502 0.260 1.00 78.19 92 LEU A CA 1
ATOM 716 C C . LEU A 1 92 ? -9.040 -0.790 0.120 1.00 78.19 92 LEU A C 1
ATOM 718 O O . LEU A 1 92 ? -9.955 -1.013 0.903 1.00 78.19 92 LEU A O 1
ATOM 722 N N . GLY A 1 93 ? -8.699 -1.669 -0.824 1.00 74.88 93 GLY A N 1
ATOM 723 C CA . GLY A 1 93 ? -9.322 -2.993 -0.917 1.00 74.88 93 GLY A CA 1
ATOM 724 C C . GLY A 1 93 ? -8.977 -3.923 0.255 1.00 74.88 93 GLY A C 1
ATOM 725 O O . GLY A 1 93 ? -9.784 -4.772 0.622 1.00 74.88 93 GLY A O 1
ATOM 726 N N . ILE A 1 94 ? -7.795 -3.762 0.858 1.00 78.81 94 ILE A N 1
ATOM 727 C CA . ILE A 1 94 ? -7.278 -4.628 1.935 1.00 78.81 94 ILE A CA 1
ATOM 728 C C . ILE A 1 94 ? -7.643 -4.090 3.332 1.00 78.81 94 ILE A C 1
ATOM 730 O O . ILE A 1 94 ? -7.608 -4.835 4.312 1.00 78.81 94 ILE A O 1
ATOM 734 N N . THR A 1 95 ? -8.012 -2.812 3.463 1.00 78.00 95 THR A N 1
ATOM 735 C CA . THR A 1 95 ? -8.319 -2.201 4.771 1.00 78.00 95 THR A CA 1
ATOM 736 C C . THR A 1 95 ? -9.503 -2.858 5.478 1.00 78.00 95 THR A C 1
ATOM 738 O O . THR A 1 95 ? -9.460 -2.984 6.699 1.00 78.00 95 THR A O 1
ATOM 741 N N . SER A 1 96 ? -10.518 -3.317 4.740 1.00 81.56 96 SER A N 1
ATOM 742 C CA . SER A 1 96 ? -11.661 -4.068 5.284 1.00 81.56 96 SER A CA 1
ATOM 743 C C . SER A 1 96 ? -11.211 -5.371 5.946 1.00 81.56 96 SER A C 1
ATOM 745 O O . SER A 1 96 ? -11.479 -5.590 7.122 1.00 81.56 96 SER A O 1
ATOM 747 N N . PHE A 1 97 ? -10.408 -6.166 5.239 1.00 84.75 97 PHE A N 1
ATOM 748 C CA . PHE A 1 97 ? -9.812 -7.389 5.772 1.00 84.75 97 PHE A CA 1
ATOM 749 C C . PHE A 1 97 ? -8.942 -7.122 7.011 1.00 84.75 97 PHE A C 1
ATOM 751 O O . PHE A 1 97 ? -8.985 -7.873 7.987 1.00 84.75 97 PHE A O 1
ATOM 758 N N . GLY A 1 98 ? -8.159 -6.038 6.998 1.00 86.25 98 GLY A N 1
ATOM 759 C CA . GLY A 1 98 ? -7.363 -5.624 8.155 1.00 86.25 98 GLY A CA 1
ATOM 760 C C . GLY A 1 98 ? -8.224 -5.285 9.376 1.00 86.25 98 GLY A C 1
ATOM 761 O O . GLY A 1 98 ? -7.886 -5.681 10.490 1.00 86.25 98 GLY A O 1
ATOM 762 N N . LEU A 1 99 ? -9.351 -4.598 9.167 1.00 86.25 99 LEU A N 1
ATOM 763 C CA . LEU A 1 99 ? -10.309 -4.269 10.223 1.00 86.25 99 LEU A CA 1
ATOM 764 C C . LEU A 1 99 ? -10.969 -5.530 10.798 1.00 86.25 99 LEU A C 1
ATOM 766 O O . LEU A 1 99 ? -10.977 -5.701 12.015 1.00 86.25 99 LEU A O 1
ATOM 770 N N . ASP A 1 100 ? -11.438 -6.437 9.940 1.00 88.12 100 ASP A N 1
ATOM 771 C CA . ASP A 1 100 ? -12.047 -7.707 10.356 1.00 88.12 100 ASP A CA 1
ATOM 772 C C . ASP A 1 100 ? -11.062 -8.565 11.158 1.00 88.12 100 ASP A C 1
ATOM 774 O O . ASP A 1 100 ? -11.412 -9.146 12.186 1.00 88.12 100 ASP A O 1
ATOM 778 N N . THR A 1 101 ? -9.794 -8.588 10.741 1.00 90.06 101 THR A N 1
ATOM 779 C CA . THR A 1 101 ? -8.729 -9.292 11.465 1.00 90.06 101 THR A CA 1
ATOM 780 C C . THR A 1 101 ? -8.501 -8.684 12.849 1.00 90.06 101 THR A C 1
ATOM 782 O O . THR A 1 101 ? -8.348 -9.415 13.826 1.00 90.06 101 THR A O 1
ATOM 785 N N . LEU A 1 102 ? -8.499 -7.352 12.965 1.00 89.69 102 LEU A N 1
ATOM 786 C CA . LEU A 1 102 ? -8.358 -6.676 14.256 1.00 89.69 102 LEU A CA 1
ATOM 787 C C . LEU A 1 102 ? -9.542 -6.959 15.187 1.00 89.69 102 LEU A C 1
ATOM 789 O O . LEU A 1 102 ? -9.319 -7.192 16.373 1.00 89.69 102 LEU A O 1
ATOM 793 N N . ILE A 1 103 ? -10.774 -6.979 14.667 1.00 90.81 103 ILE A N 1
ATOM 794 C CA . ILE A 1 103 ? -11.971 -7.357 15.437 1.00 90.81 103 ILE A CA 1
ATOM 795 C C . ILE A 1 103 ? -11.838 -8.801 15.919 1.00 90.81 103 ILE A C 1
ATOM 797 O O . ILE A 1 103 ? -11.957 -9.068 17.114 1.00 90.81 103 ILE A O 1
ATOM 801 N N . HIS A 1 104 ? -11.480 -9.720 15.020 1.00 92.00 104 HIS A N 1
ATOM 802 C CA . HIS A 1 104 ? -11.313 -11.126 15.364 1.00 92.00 104 HIS A CA 1
ATOM 803 C C . HIS A 1 104 ? -10.256 -11.341 16.459 1.00 92.00 104 HIS A C 1
ATOM 805 O O . HIS A 1 104 ? -10.496 -12.099 17.399 1.00 92.00 104 HIS A O 1
ATOM 811 N N . LEU A 1 105 ? -9.116 -10.646 16.380 1.00 92.06 105 LEU A N 1
ATOM 812 C CA . LEU A 1 105 ? -8.062 -10.698 17.399 1.00 92.06 105 LEU A CA 1
ATOM 813 C C . LEU A 1 105 ? -8.489 -10.058 18.727 1.00 92.06 105 LEU A C 1
ATOM 815 O O . LEU A 1 105 ? -8.084 -10.530 19.787 1.00 92.06 105 LEU A O 1
ATOM 819 N N . ALA A 1 106 ? -9.300 -9.000 18.695 1.00 91.06 106 ALA A N 1
ATOM 820 C CA . ALA A 1 106 ? -9.820 -8.360 19.901 1.00 91.06 106 ALA A CA 1
ATOM 821 C C . ALA A 1 106 ? -10.871 -9.223 20.628 1.00 91.06 106 ALA A C 1
ATOM 823 O O . ALA A 1 106 ? -11.004 -9.136 21.847 1.00 91.06 106 ALA A O 1
ATOM 824 N N . GLU A 1 107 ? -11.603 -10.070 19.908 1.00 91.81 107 GLU A N 1
ATOM 825 C CA . GLU A 1 107 ? -12.641 -10.924 20.494 1.00 91.81 107 GLU A CA 1
ATOM 826 C C . GLU A 1 107 ? -12.111 -12.304 20.902 1.00 91.81 107 GLU A C 1
ATOM 828 O O . GLU A 1 107 ? -12.417 -12.781 21.994 1.00 91.81 107 GLU A O 1
ATOM 833 N N . ASN A 1 108 ? -11.290 -12.928 20.050 1.00 91.50 108 ASN A N 1
ATOM 834 C CA . ASN A 1 108 ? -11.013 -14.368 20.111 1.00 91.50 108 ASN A CA 1
ATOM 835 C C . ASN A 1 108 ? -9.549 -14.729 20.407 1.00 91.50 108 ASN A C 1
ATOM 837 O O . ASN A 1 108 ? -9.215 -15.908 20.446 1.00 91.50 108 ASN A O 1
ATOM 841 N N . SER A 1 109 ? -8.649 -13.756 20.592 1.00 90.19 109 SER A N 1
ATOM 842 C CA . SER A 1 109 ? -7.248 -14.062 20.912 1.00 90.19 109 SER A CA 1
ATOM 843 C C . SER A 1 109 ? -7.099 -14.617 22.333 1.00 90.19 109 SER A C 1
ATOM 845 O O . SER A 1 109 ? -7.443 -13.939 23.302 1.00 90.19 109 SER A O 1
ATOM 847 N N . ASP A 1 110 ? -6.459 -15.784 22.453 1.00 90.94 110 ASP A N 1
ATOM 848 C CA . ASP A 1 110 ? -6.081 -16.403 23.735 1.00 90.94 110 ASP A CA 1
ATOM 849 C C . ASP A 1 110 ? -4.993 -15.617 24.489 1.00 90.94 110 ASP A C 1
ATOM 851 O O . ASP A 1 110 ? -4.785 -15.804 25.687 1.00 90.94 110 ASP A O 1
ATOM 855 N N . ASN A 1 111 ? -4.276 -14.726 23.796 1.00 95.19 111 ASN A N 1
ATOM 856 C CA . ASN A 1 111 ? -3.263 -13.862 24.394 1.00 95.19 111 ASN A CA 1
ATOM 857 C C . ASN A 1 111 ? -3.849 -12.482 24.735 1.00 95.19 111 ASN A C 1
ATOM 859 O O . ASN A 1 111 ? -4.192 -11.707 23.835 1.00 95.19 111 ASN A O 1
ATOM 863 N N . ASP A 1 112 ? -3.883 -12.156 26.030 1.00 91.31 112 ASP A N 1
ATOM 864 C CA . ASP A 1 112 ? -4.365 -10.879 26.574 1.00 91.31 112 ASP A CA 1
ATOM 865 C C . ASP A 1 112 ? -3.653 -9.657 25.990 1.00 91.31 112 ASP A C 1
ATOM 867 O O . ASP A 1 112 ? -4.293 -8.641 25.713 1.00 91.31 112 ASP A O 1
ATOM 871 N N . ALA A 1 113 ? -2.342 -9.746 25.755 1.00 92.19 113 ALA A N 1
ATOM 872 C CA . ALA A 1 113 ? -1.568 -8.639 25.205 1.00 92.19 113 ALA A CA 1
ATOM 873 C C . ALA A 1 113 ? -1.952 -8.354 23.745 1.00 92.19 113 ALA A C 1
ATOM 875 O O . ALA A 1 113 ? -2.094 -7.195 23.351 1.00 92.19 113 ALA A O 1
ATOM 876 N N . VAL A 1 114 ? -2.163 -9.407 22.947 1.00 91.88 114 VAL A N 1
ATOM 877 C CA . VAL A 1 114 ? -2.602 -9.285 21.547 1.00 91.88 114 VAL A CA 1
ATOM 878 C C . VAL A 1 114 ? -4.021 -8.729 21.490 1.00 91.88 114 VAL A C 1
ATOM 880 O O . VAL A 1 114 ? -4.279 -7.779 20.753 1.00 91.88 114 VAL A O 1
ATOM 883 N N . ARG A 1 115 ? -4.911 -9.251 22.336 1.00 93.19 115 ARG A N 1
ATOM 884 C CA . ARG A 1 115 ? -6.297 -8.802 22.464 1.00 93.19 115 ARG A CA 1
ATOM 885 C C . ARG A 1 115 ? -6.397 -7.324 22.849 1.00 93.19 115 ARG A C 1
ATOM 887 O O . ARG A 1 115 ? -7.065 -6.547 22.168 1.00 93.19 115 ARG A O 1
ATOM 894 N N . GLY A 1 116 ? -5.680 -6.916 23.897 1.00 86.69 116 GLY A N 1
ATOM 895 C CA . GLY A 1 116 ? -5.636 -5.526 24.351 1.00 86.69 116 GLY A CA 1
ATOM 896 C C . GLY A 1 116 ? -5.016 -4.583 23.318 1.00 86.69 116 GLY A C 1
ATOM 897 O O . GLY A 1 116 ? -5.505 -3.468 23.129 1.00 86.69 116 GLY A O 1
ATOM 898 N N . SER A 1 117 ? -3.984 -5.029 22.592 1.00 91.88 117 SER A N 1
ATOM 899 C CA . SER A 1 117 ? -3.375 -4.245 21.512 1.00 91.88 117 SER A CA 1
ATOM 900 C C . SER A 1 117 ? -4.334 -4.051 20.335 1.00 91.88 117 SER A C 1
ATOM 902 O O . SER A 1 117 ? -4.511 -2.921 19.876 1.00 91.88 117 SER A O 1
ATOM 904 N N . ALA A 1 118 ? -5.002 -5.116 19.883 1.00 90.56 118 ALA A N 1
ATOM 905 C CA . ALA A 1 118 ? -5.973 -5.058 18.794 1.00 90.56 118 ALA A CA 1
ATOM 906 C C . ALA A 1 118 ? -7.166 -4.151 19.145 1.00 90.56 118 ALA A C 1
ATOM 908 O O . ALA A 1 118 ? -7.503 -3.251 18.374 1.00 90.56 118 ALA A O 1
ATOM 909 N N . ALA A 1 119 ? -7.731 -4.297 20.349 1.00 89.00 119 ALA A N 1
ATOM 910 C CA . ALA A 1 119 ? -8.798 -3.429 20.847 1.00 89.00 119 ALA A CA 1
ATOM 911 C C . ALA A 1 119 ? -8.362 -1.953 20.913 1.00 89.00 119 ALA A C 1
ATOM 913 O O . ALA A 1 119 ? -9.091 -1.062 20.482 1.00 89.00 119 ALA A O 1
ATOM 914 N N . THR A 1 120 ? -7.142 -1.684 21.388 1.00 89.75 120 THR A N 1
ATOM 915 C CA . THR A 1 120 ? -6.579 -0.325 21.430 1.00 89.75 120 THR A CA 1
ATOM 916 C C . THR A 1 120 ? -6.436 0.271 20.029 1.00 89.75 120 THR A C 1
ATOM 918 O O . THR A 1 120 ? -6.747 1.443 19.817 1.00 89.75 120 THR A O 1
ATOM 921 N N . GLN A 1 121 ? -5.995 -0.520 19.049 1.00 88.94 121 GLN A N 1
ATOM 922 C CA . GLN A 1 121 ? -5.894 -0.077 17.658 1.00 88.94 121 GLN A CA 1
ATOM 923 C C . GLN A 1 121 ? -7.268 0.234 17.052 1.00 88.94 121 GLN A C 1
ATOM 925 O O . GLN A 1 121 ? -7.402 1.261 16.387 1.00 88.94 121 GLN A O 1
ATOM 930 N N . LEU A 1 122 ? -8.290 -0.581 17.336 1.00 87.62 122 LEU A N 1
ATOM 931 C CA . LEU A 1 122 ? -9.673 -0.321 16.922 1.00 87.62 122 LEU A CA 1
ATOM 932 C C . LEU A 1 122 ? -10.224 0.967 17.541 1.00 87.62 122 LEU A C 1
ATOM 934 O O . LEU A 1 122 ? -10.779 1.799 16.825 1.00 87.62 122 LEU A O 1
ATOM 938 N N . LEU A 1 123 ? -10.019 1.179 18.845 1.00 86.44 123 LEU A N 1
ATOM 939 C CA . LEU A 1 123 ? -10.433 2.409 19.524 1.00 86.44 123 LEU A CA 1
ATOM 940 C C . LEU A 1 123 ? -9.729 3.636 18.937 1.00 86.44 123 LEU A C 1
ATOM 942 O O . LEU A 1 123 ? -10.378 4.630 18.623 1.00 86.44 123 LEU A O 1
ATOM 946 N N . ASN A 1 124 ? -8.417 3.556 18.709 1.00 85.62 124 ASN A N 1
ATOM 947 C CA . ASN A 1 124 ? -7.657 4.634 18.079 1.00 85.62 124 ASN A CA 1
ATOM 948 C C . ASN A 1 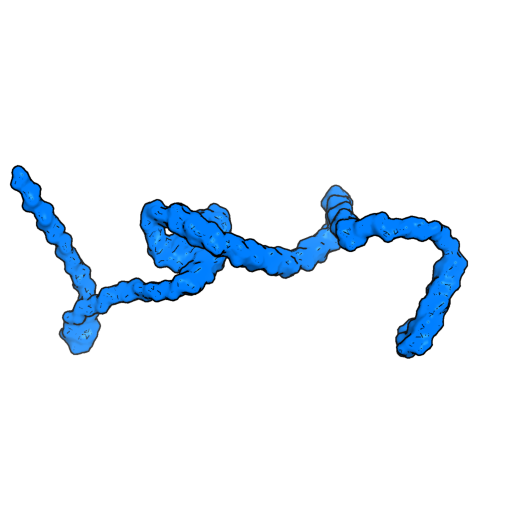124 ? -8.121 4.918 16.644 1.00 85.62 124 ASN A C 1
ATOM 950 O O . ASN A 1 124 ? -8.147 6.076 16.230 1.00 85.62 124 ASN A O 1
ATOM 954 N N . ALA A 1 125 ? -8.478 3.887 15.875 1.00 80.31 125 ALA A N 1
ATOM 955 C CA . ALA A 1 125 ? -9.047 4.054 14.543 1.00 80.31 125 ALA A CA 1
ATOM 956 C C . ALA A 1 125 ? -10.424 4.737 14.611 1.00 80.31 125 ALA A C 1
ATOM 958 O O . ALA A 1 125 ? -10.649 5.718 13.905 1.00 80.31 125 ALA A O 1
ATOM 959 N N . GLY A 1 126 ? -11.303 4.301 15.519 1.00 72.94 126 GLY A N 1
ATOM 960 C CA . GLY A 1 126 ? -12.613 4.916 15.749 1.00 72.94 126 GLY A CA 1
ATOM 961 C C . GLY A 1 126 ? -12.527 6.382 16.190 1.00 72.94 126 GLY A C 1
ATOM 962 O O . GLY A 1 126 ? -13.248 7.223 15.662 1.00 72.94 126 GLY A O 1
ATOM 963 N N . LEU A 1 127 ? -11.591 6.719 17.082 1.00 66.12 127 LEU A N 1
ATOM 964 C CA . LEU A 1 127 ? -11.349 8.094 17.547 1.00 66.12 127 LEU A CA 1
ATOM 965 C C . LEU A 1 127 ? -10.742 9.006 16.469 1.00 66.12 127 LEU A C 1
ATOM 967 O O . LEU A 1 127 ? -10.915 10.220 16.520 1.00 66.12 127 LEU A O 1
ATOM 971 N N . LYS A 1 128 ? -10.027 8.450 15.485 1.00 68.06 128 LYS A N 1
ATOM 972 C CA . LYS A 1 128 ? -9.550 9.215 14.319 1.00 68.06 128 LYS A CA 1
ATOM 973 C C . LYS A 1 128 ? -10.666 9.493 13.312 1.00 68.06 128 LYS A C 1
ATOM 975 O 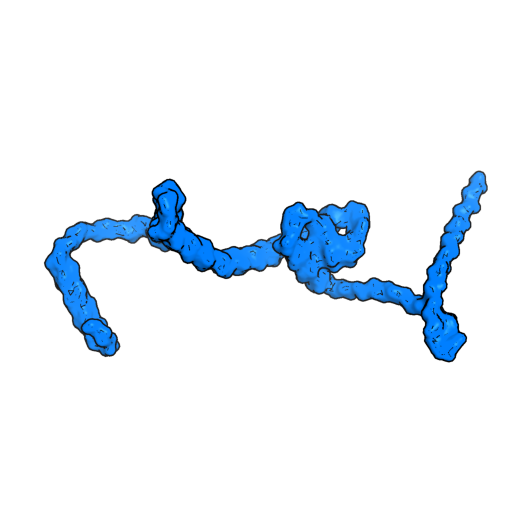O . LYS A 1 128 ? -10.609 10.510 12.629 1.00 68.06 128 LYS A O 1
ATOM 980 N N . ILE A 1 129 ? -11.658 8.606 13.222 1.00 59.56 129 ILE A N 1
ATOM 981 C CA . ILE A 1 129 ? -12.831 8.759 12.347 1.00 59.56 129 ILE A CA 1
ATOM 982 C C . ILE A 1 129 ? -13.860 9.709 12.985 1.00 59.56 129 ILE A C 1
ATOM 984 O O . ILE A 1 129 ? -14.428 10.551 12.295 1.00 59.56 129 ILE A O 1
ATOM 988 N N . CYS A 1 130 ? -14.036 9.629 14.305 1.00 50.25 130 CYS A N 1
ATOM 989 C CA . CYS A 1 130 ? -14.807 10.568 15.116 1.00 50.25 130 CYS A CA 1
ATOM 990 C C . CYS A 1 130 ? -13.862 11.323 16.064 1.00 50.25 130 CYS A C 1
ATOM 992 O O . CYS A 1 130 ? -13.761 10.947 17.237 1.00 50.25 130 CYS A O 1
ATOM 994 N N . PRO A 1 131 ? -13.157 12.374 15.594 1.00 50.31 131 PRO A N 1
ATOM 995 C CA . PRO A 1 131 ? -12.400 13.233 16.494 1.00 50.31 131 PRO A CA 1
ATOM 996 C C . PRO A 1 131 ? -13.333 13.786 17.575 1.00 50.31 131 PRO A C 1
ATOM 998 O O . PRO A 1 131 ? -14.522 13.997 17.337 1.00 50.31 131 PRO A O 1
ATOM 1001 N N . ALA A 1 132 ? -12.776 14.010 18.764 1.00 53.00 132 ALA A N 1
ATOM 1002 C CA . ALA A 1 132 ? -13.465 14.373 20.001 1.00 53.00 132 ALA A CA 1
ATOM 1003 C C . ALA A 1 132 ? -14.131 15.772 20.006 1.00 53.00 132 ALA A C 1
ATOM 1005 O O . ALA A 1 132 ? -14.100 16.469 21.010 1.00 53.00 132 ALA A O 1
ATOM 1006 N N . ASN A 1 133 ? -14.804 16.158 18.922 1.00 50.19 133 ASN A N 1
ATOM 1007 C CA . ASN A 1 133 ? -15.894 17.134 18.945 1.00 50.19 133 ASN A CA 1
ATOM 1008 C C . ASN A 1 133 ? -17.218 16.467 19.359 1.00 50.19 133 ASN A C 1
ATOM 1010 O O . ASN A 1 133 ? -18.301 16.909 18.986 1.00 50.19 133 ASN A O 1
ATOM 1014 N N . LEU A 1 134 ? -17.149 15.377 20.124 1.00 52.88 134 LEU A N 1
ATOM 1015 C CA . LEU A 1 134 ? -18.268 14.965 20.949 1.00 52.88 134 LEU A CA 1
ATOM 1016 C C . LEU A 1 134 ? -18.269 15.927 22.131 1.00 52.88 134 LEU A C 1
ATOM 1018 O O . LEU A 1 134 ? -17.544 15.722 23.103 1.00 52.88 134 LEU A O 1
ATOM 1022 N N . GLU A 1 135 ? -19.054 17.002 22.026 1.00 53.66 135 GLU A N 1
ATOM 1023 C CA . GLU A 1 135 ? -19.468 17.741 23.213 1.00 53.66 135 GLU A CA 1
ATOM 1024 C C . GLU A 1 135 ? -19.938 16.699 24.223 1.00 53.66 135 GLU A C 1
ATOM 1026 O O . GLU A 1 135 ? -20.846 15.913 23.932 1.00 53.66 135 GLU A O 1
ATOM 1031 N N . ALA A 1 136 ? -19.260 16.626 25.369 1.00 47.88 136 ALA A N 1
ATOM 1032 C CA . ALA A 1 136 ? -19.648 15.741 26.447 1.00 47.88 136 ALA A CA 1
ATOM 1033 C C . ALA A 1 136 ? -21.069 16.131 26.862 1.00 47.88 136 ALA A C 1
ATOM 1035 O O . ALA A 1 136 ? -21.286 17.050 27.654 1.00 47.88 136 ALA A O 1
ATOM 1036 N N . THR A 1 137 ? -22.060 15.468 26.270 1.00 57.25 137 THR A N 1
ATOM 1037 C CA . THR A 1 137 ? -23.442 15.632 26.683 1.00 57.25 137 THR A CA 1
ATOM 1038 C C . THR A 1 137 ? -23.500 15.153 28.121 1.00 57.25 137 THR A C 1
ATOM 1040 O O . THR A 1 137 ? -22.998 14.079 28.459 1.00 57.25 137 THR A O 1
ATOM 1043 N N . LYS A 1 138 ? -24.031 16.015 28.997 1.00 67.12 138 LYS A N 1
ATOM 1044 C CA . LYS A 1 138 ? -24.158 15.719 30.425 1.00 67.12 138 LYS A CA 1
ATOM 1045 C C . LYS A 1 138 ? -24.745 14.313 30.585 1.00 67.12 138 LYS A C 1
ATOM 1047 O O . LYS A 1 138 ? -25.667 13.984 29.833 1.00 67.12 138 LYS A O 1
ATOM 1052 N N . PRO A 1 139 ? -24.241 13.500 31.531 1.00 58.78 139 PRO A N 1
ATOM 1053 C CA . PRO A 1 139 ? -24.752 12.154 31.746 1.00 58.78 139 PRO A CA 1
ATOM 1054 C C . PRO A 1 139 ? -26.273 12.219 31.903 1.00 58.78 139 PRO A C 1
ATOM 1056 O O . PRO A 1 139 ? -26.786 12.853 32.827 1.00 58.78 139 PRO A O 1
ATOM 1059 N N . LYS A 1 140 ? -26.991 11.623 30.946 1.00 73.44 140 LYS A N 1
ATOM 1060 C CA . LYS A 1 140 ? -28.452 11.600 30.953 1.00 73.44 140 LYS A CA 1
ATOM 1061 C C . LYS A 1 140 ? -28.917 10.544 31.939 1.00 73.44 140 LYS A C 1
ATOM 1063 O O . LYS A 1 140 ? -28.396 9.428 31.965 1.00 73.44 140 LYS A O 1
ATOM 1068 N N . THR A 1 141 ? -29.911 10.878 32.749 1.00 78.31 141 THR A N 1
ATOM 1069 C CA . THR A 1 141 ? -30.535 9.892 33.633 1.00 78.31 141 THR A CA 1
ATOM 1070 C C . THR A 1 141 ? -31.338 8.881 32.811 1.00 78.31 141 THR A C 1
ATOM 1072 O O . THR A 1 141 ? -31.780 9.162 31.693 1.00 78.31 141 THR A O 1
ATOM 1075 N N . ARG A 1 142 ? -31.570 7.688 33.370 1.00 74.88 142 ARG A N 1
ATOM 1076 C CA . ARG A 1 142 ? -32.351 6.614 32.726 1.00 74.88 142 ARG A CA 1
ATOM 1077 C C . ARG A 1 142 ? -33.721 7.096 32.222 1.00 74.88 142 ARG A C 1
ATOM 1079 O O . ARG A 1 142 ? -34.169 6.685 31.157 1.00 74.88 142 ARG A O 1
ATOM 1086 N N . GLU A 1 143 ? -34.363 7.999 32.957 1.00 79.25 143 GLU A N 1
ATOM 1087 C CA . GLU A 1 143 ? -35.651 8.594 32.582 1.00 79.25 143 GLU A CA 1
ATOM 1088 C C . GLU A 1 143 ? -35.562 9.502 31.350 1.00 79.25 143 GLU A C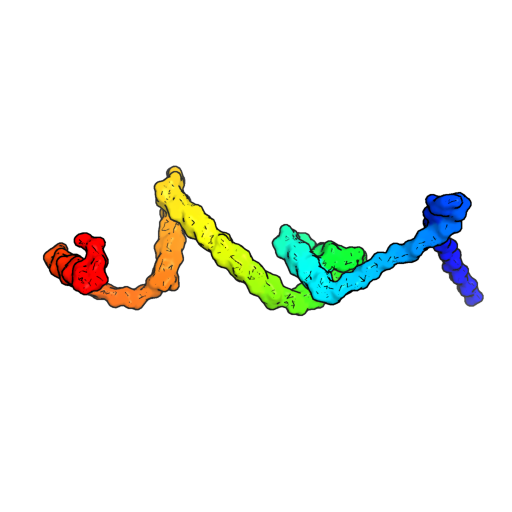 1
ATOM 1090 O O . GLU A 1 143 ? -36.456 9.486 30.503 1.00 79.25 143 GLU A O 1
ATOM 1095 N N . GLN A 1 144 ? -34.480 10.274 31.221 1.00 78.06 144 GLN A N 1
ATOM 1096 C CA . GLN A 1 144 ? -34.246 11.138 30.062 1.00 78.06 144 GLN A CA 1
ATOM 1097 C C . GLN A 1 144 ? -34.013 10.305 28.799 1.00 78.06 144 GLN A C 1
ATOM 1099 O O . GLN A 1 144 ? -34.582 10.609 27.753 1.00 78.06 144 GLN A O 1
ATOM 1104 N N . LEU A 1 145 ? -33.267 9.203 28.917 1.00 79.88 145 LEU A N 1
ATOM 1105 C CA . LEU A 1 145 ? -33.069 8.255 27.819 1.00 79.88 145 LEU A CA 1
ATOM 1106 C C . LEU A 1 145 ? -34.385 7.595 27.392 1.00 79.88 145 LEU A C 1
ATOM 1108 O O . LEU A 1 145 ? -34.674 7.531 26.201 1.00 79.88 145 LEU A O 1
ATOM 1112 N N . HIS A 1 146 ? -35.226 7.157 28.336 1.00 81.94 146 HIS A N 1
ATOM 1113 C CA . HIS A 1 146 ? -36.530 6.578 27.996 1.00 81.94 146 HIS A CA 1
ATOM 1114 C C . HIS A 1 146 ? -37.457 7.575 27.291 1.00 81.94 146 HIS A C 1
ATOM 1116 O O . HIS A 1 146 ? -38.131 7.201 26.329 1.00 81.94 146 HIS A O 1
ATOM 1122 N N . LYS A 1 147 ? -37.475 8.844 27.716 1.00 86.06 147 LYS A N 1
ATOM 1123 C CA . LYS A 1 147 ? -38.246 9.898 27.037 1.00 86.06 147 LYS A CA 1
ATOM 1124 C C . LYS A 1 147 ? -37.759 10.136 25.608 1.00 86.06 147 LYS A C 1
ATOM 1126 O O . LYS A 1 147 ? -38.581 10.202 24.698 1.00 86.06 147 LYS A O 1
ATOM 1131 N N . GLU A 1 148 ? -36.448 10.202 25.392 1.00 81.75 148 GLU A N 1
ATOM 1132 C CA . GLU A 1 148 ? -35.877 10.367 24.049 1.00 81.75 148 GLU A CA 1
ATOM 1133 C C . GLU A 1 148 ? -36.147 9.161 23.149 1.00 81.75 148 GLU A C 1
ATOM 1135 O O . GLU A 1 148 ? -36.568 9.338 22.010 1.00 81.75 148 GLU A O 1
ATOM 1140 N N . ILE A 1 149 ? -35.997 7.938 23.666 1.00 85.44 149 ILE A N 1
ATOM 1141 C CA . ILE A 1 149 ? -36.317 6.711 22.925 1.00 85.44 149 ILE A CA 1
ATOM 1142 C C . ILE A 1 149 ? -37.792 6.704 22.511 1.00 85.44 149 ILE A C 1
ATOM 1144 O O . ILE A 1 149 ? -38.109 6.350 21.378 1.00 85.44 149 ILE A O 1
ATOM 1148 N N . THR A 1 150 ? -38.696 7.122 23.399 1.00 85.75 150 THR A N 1
ATOM 1149 C CA . THR A 1 150 ? -40.136 7.181 23.102 1.00 85.75 150 THR A CA 1
ATOM 1150 C C . THR A 1 150 ? -40.431 8.229 22.025 1.00 85.75 150 THR A C 1
ATOM 1152 O O . THR A 1 150 ? -41.113 7.925 21.050 1.00 85.75 150 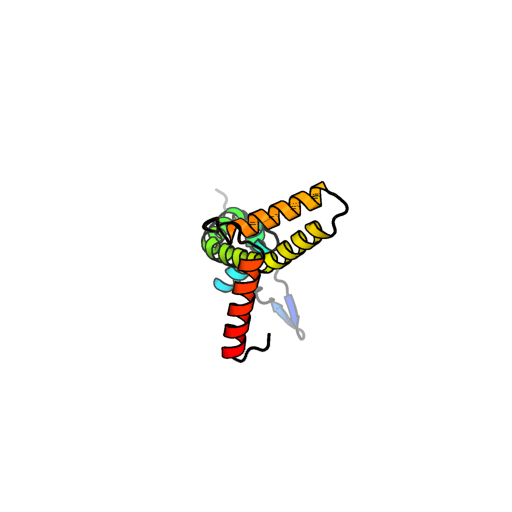THR A O 1
ATOM 1155 N N . ALA A 1 151 ? -39.822 9.415 22.121 1.00 83.62 151 ALA A N 1
ATOM 1156 C CA . ALA A 1 151 ? -39.949 10.469 21.115 1.00 83.62 151 ALA A CA 1
ATOM 1157 C C . ALA A 1 151 ? -39.384 10.056 19.741 1.00 83.62 151 ALA A C 1
ATOM 1159 O O . ALA A 1 151 ? -39.949 10.393 18.702 1.00 83.62 151 ALA A O 1
ATOM 1160 N N . VAL A 1 152 ? -38.278 9.306 19.710 1.00 85.69 152 VAL A N 1
ATOM 1161 C CA . VAL A 1 152 ? -37.710 8.767 18.465 1.00 85.69 152 VAL A CA 1
ATOM 1162 C C . VAL A 1 152 ? -38.613 7.684 17.876 1.00 85.69 152 VAL A C 1
ATOM 1164 O O . VAL A 1 152 ? -38.862 7.707 16.672 1.00 85.69 152 VAL A O 1
ATOM 1167 N N . LYS A 1 153 ? -39.167 6.785 18.699 1.00 85.62 153 LYS A N 1
ATOM 1168 C CA . LYS A 1 153 ? -40.140 5.776 18.248 1.00 85.62 153 LYS A CA 1
ATOM 1169 C C . LYS A 1 153 ? -41.378 6.411 17.619 1.00 85.62 153 LYS A C 1
ATOM 1171 O O . LYS A 1 153 ? -41.820 5.960 16.568 1.00 85.62 153 LYS A O 1
ATOM 1176 N N . GLU A 1 154 ? -41.906 7.482 18.206 1.00 82.69 154 GLU A N 1
ATOM 1177 C CA . GLU A 1 154 ? -43.038 8.224 17.638 1.00 82.69 154 GLU A CA 1
ATOM 1178 C C . GLU A 1 154 ? -42.692 8.889 16.300 1.00 82.69 154 GLU A C 1
ATOM 1180 O O . GLU A 1 154 ? -43.475 8.802 15.354 1.00 82.69 154 GLU A O 1
ATOM 1185 N N . ARG A 1 155 ? -41.498 9.487 16.176 1.00 79.38 155 ARG A N 1
ATOM 1186 C CA . ARG A 1 155 ? -41.019 10.065 14.906 1.00 79.38 155 ARG A CA 1
ATOM 1187 C C . ARG A 1 155 ? -40.852 9.008 13.819 1.00 79.38 155 ARG A C 1
ATOM 1189 O O . ARG A 1 155 ? -41.256 9.239 12.686 1.00 79.38 155 ARG A O 1
ATOM 1196 N N . LEU A 1 156 ? -40.290 7.850 14.155 1.00 76.81 156 LEU A N 1
ATOM 1197 C CA . LEU A 1 156 ? -40.115 6.746 13.209 1.00 76.81 156 LEU A CA 1
ATOM 1198 C C . LEU A 1 156 ? -41.465 6.167 12.768 1.00 76.81 156 LEU A C 1
ATOM 1200 O O . LEU A 1 156 ? -41.679 5.958 11.574 1.00 76.81 156 LEU A O 1
ATOM 1204 N N . LYS A 1 157 ? -42.414 6.035 13.702 1.00 82.19 157 LYS A N 1
ATOM 1205 C CA . LYS A 1 157 ? -43.791 5.632 13.404 1.00 82.19 157 LYS A CA 1
ATOM 1206 C C . LYS A 1 157 ? -44.506 6.636 12.493 1.00 82.19 157 LYS A C 1
ATOM 1208 O O . LYS A 1 157 ? -45.224 6.220 11.589 1.00 82.19 157 LYS A O 1
ATOM 1213 N N . ALA A 1 158 ? -44.282 7.940 12.678 1.00 75.31 158 ALA A N 1
ATOM 1214 C CA . ALA A 1 158 ? -44.836 8.989 11.816 1.00 75.31 158 ALA A CA 1
ATOM 1215 C C . ALA A 1 158 ? -44.283 8.955 10.377 1.00 75.31 158 ALA A C 1
ATOM 1217 O O . ALA A 1 158 ? -44.961 9.386 9.450 1.00 75.31 158 ALA A O 1
ATOM 1218 N N . ILE A 1 159 ? -43.077 8.410 10.184 1.00 80.06 159 ILE A N 1
ATOM 1219 C CA . ILE A 1 159 ? -42.435 8.224 8.871 1.00 80.06 159 ILE A CA 1
ATOM 1220 C C . ILE A 1 159 ? -42.820 6.857 8.252 1.00 80.06 159 ILE A C 1
ATOM 1222 O O . ILE A 1 159 ? -42.420 6.534 7.137 1.00 80.06 159 ILE A O 1
ATOM 1226 N N . GLY A 1 160 ? -43.637 6.050 8.941 1.00 68.19 160 GLY A N 1
ATOM 1227 C CA . GLY A 1 160 ? -44.086 4.735 8.467 1.00 68.19 160 GLY A CA 1
ATOM 1228 C C . GLY A 1 160 ? -43.065 3.613 8.673 1.00 68.19 160 GLY A C 1
ATOM 1229 O O . GLY A 1 160 ? -43.252 2.510 8.164 1.00 68.19 160 GLY A O 1
ATOM 1230 N N . VAL A 1 161 ? -41.998 3.869 9.433 1.00 63.50 161 VAL A N 1
ATOM 1231 C CA . VAL A 1 161 ? -41.032 2.845 9.836 1.00 63.50 161 VAL A CA 1
ATOM 1232 C C . VAL A 1 161 ? -41.596 2.127 11.061 1.00 63.50 161 VAL A C 1
ATOM 1234 O O . VAL A 1 161 ? -41.829 2.745 12.100 1.00 63.50 161 VAL A O 1
ATOM 1237 N N . SER A 1 162 ? -41.847 0.822 10.938 1.00 56.31 162 SER A N 1
ATOM 1238 C CA . SER A 1 162 ? -42.261 -0.016 12.068 1.00 56.31 162 SER A CA 1
ATOM 1239 C C . SER A 1 162 ? -41.081 -0.207 13.025 1.00 56.31 162 SER A C 1
ATOM 1241 O O . SER A 1 162 ? -40.049 -0.736 12.613 1.00 56.31 162 SER A O 1
ATOM 1243 N N . VAL A 1 163 ? -41.240 0.209 14.287 1.00 57.06 163 VAL A N 1
ATOM 1244 C CA . VAL A 1 163 ? -40.244 0.111 15.377 1.00 57.06 163 VAL A CA 1
ATOM 1245 C C . VAL A 1 163 ? -40.856 -0.548 16.599 1.00 57.06 163 VAL A C 1
ATOM 1247 O O . VAL A 1 163 ? -42.025 -0.221 16.905 1.00 57.06 163 VAL A O 1
#

pLDDT: mean 76.98, std 17.91, range [33.62, 95.56]

Sequence (163 aa):
MANTTKKTDDVTELVKVGGELLPMPPKEKTRRSPCEIDQLYIQAYLNAPHRGKASAFRTATGDMSPYARQRGSELHARLAPEINEILKEKMLGITSFGLDTLIHLAENSDNDAVRGSAATQLLNAGLKICPANLEATKPKTREQLHKEITAVKERLKAIGVSV

Radius of gyration: 32.81 Å; chains: 1; bounding box: 94×46×84 Å

Secondary structure (DSSP, 8-state):
-------------EEEETTEEEEPPP-------HHHHHHHHHHHHHH-GGGHHHHHHHHHH----TTHHHHHHHHHHHHHHHHHHHHHHHHHHHHHHHHHHHHHHHHH-S-HHHHHHHHHHHHHHHHHHS-S---------HHHHHHHHHHHHHHHHHTT---

Organism: NCBI:txid652676

Foldseek 3Di:
DDDDDPDDPDPFDWDDDPHDTDGDDPPPLPPPDPVQLLVQLLVLCVVCVVVDQLRSNCRSRVDPDPCSNVVSVVSCVVCVVVSVVVVVVVVVVCVVVVLVVLVCQLPPPPDPVSNVVSVVVVVVVVCVVVPPPPPPDPPDDPVRVVVVVVVVCVVCVVVVHHD